Protein AF-K0EHX0-F1 (afdb_monomer)

Structure (mmCIF, N/CA/C/O backbone):
data_AF-K0EHX0-F1
#
_entry.id   AF-K0EHX0-F1
#
loop_
_atom_site.group_PDB
_atom_site.id
_atom_site.type_symbol
_atom_site.label_atom_id
_atom_site.label_alt_id
_atom_site.label_comp_id
_atom_site.label_asym_id
_atom_site.label_entity_id
_atom_site.label_seq_id
_atom_site.pdbx_PDB_ins_code
_atom_site.Cartn_x
_atom_site.Cartn_y
_atom_site.Cartn_z
_atom_site.occupancy
_atom_site.B_iso_or_equiv
_atom_site.auth_seq_id
_atom_site.auth_comp_id
_atom_site.auth_asym_id
_atom_site.auth_atom_id
_atom_site.pdbx_PDB_model_num
ATOM 1 N N . MET A 1 1 ? -14.555 -6.420 41.624 1.00 35.97 1 MET A N 1
ATOM 2 C CA . MET A 1 1 ? -13.982 -6.138 40.296 1.00 35.97 1 MET A CA 1
ATOM 3 C C . MET A 1 1 ? -15.063 -5.411 39.520 1.00 35.97 1 MET A C 1
ATOM 5 O O . MET A 1 1 ? -16.030 -6.052 39.134 1.00 35.97 1 MET A O 1
ATOM 9 N N . ALA A 1 2 ? -15.017 -4.079 39.478 1.00 36.06 2 ALA A N 1
ATOM 10 C CA . ALA A 1 2 ? -15.996 -3.308 38.723 1.00 36.06 2 ALA A CA 1
ATOM 11 C C . ALA A 1 2 ? -15.722 -3.551 37.237 1.00 36.06 2 ALA A C 1
ATOM 13 O O . ALA A 1 2 ? -14.632 -3.258 36.761 1.00 36.06 2 ALA A O 1
ATOM 14 N N . ASP A 1 3 ? -16.694 -4.167 36.577 1.00 46.03 3 ASP A N 1
ATOM 15 C CA . ASP A 1 3 ? -16.816 -4.280 35.131 1.00 46.03 3 ASP A CA 1
ATOM 16 C C . ASP A 1 3 ? -16.729 -2.857 34.561 1.00 46.03 3 ASP A C 1
ATOM 18 O O . ASP A 1 3 ? -17.660 -2.059 34.716 1.00 46.03 3 ASP A O 1
ATOM 22 N N . GLU A 1 4 ? -15.563 -2.476 34.037 1.00 46.50 4 GLU A N 1
ATOM 23 C CA . GLU A 1 4 ? -15.400 -1.213 33.331 1.00 46.50 4 GLU A CA 1
ATOM 24 C C . GLU A 1 4 ? -16.299 -1.327 32.103 1.00 46.50 4 GLU A C 1
ATOM 26 O O . GLU A 1 4 ? -15.962 -2.002 31.132 1.00 46.50 4 GLU A O 1
ATOM 31 N N . LYS A 1 5 ? -17.515 -0.777 32.2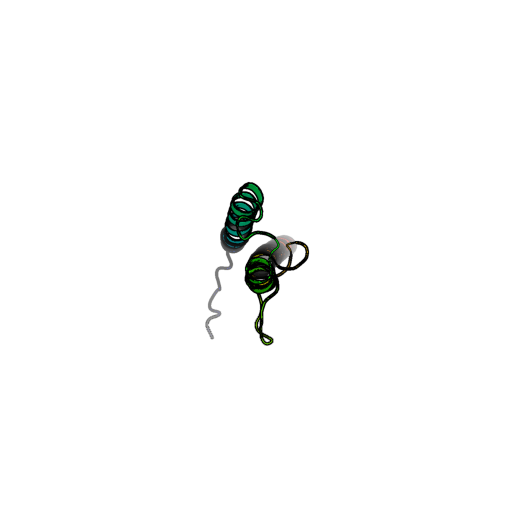07 1.00 48.44 5 LYS A N 1
ATOM 32 C CA . LYS A 1 5 ? -18.496 -0.769 31.127 1.00 48.44 5 LYS A CA 1
ATOM 33 C C . LYS A 1 5 ? -17.853 -0.051 29.955 1.00 48.44 5 LYS A C 1
ATOM 35 O O . LYS A 1 5 ? -17.888 1.174 29.885 1.00 48.44 5 LYS A O 1
ATOM 40 N N . PHE A 1 6 ? -17.260 -0.814 29.048 1.00 56.62 6 PHE A N 1
ATOM 41 C CA . PHE A 1 6 ? -16.892 -0.305 27.748 1.00 56.62 6 PHE A CA 1
ATOM 42 C C . PHE A 1 6 ? -18.209 0.135 27.107 1.00 56.62 6 PHE A C 1
ATOM 44 O O . PHE A 1 6 ? -19.055 -0.695 26.767 1.00 56.62 6 PHE A O 1
ATOM 51 N N . GLU A 1 7 ? -18.442 1.444 27.038 1.00 62.38 7 GLU A N 1
ATOM 52 C CA . GLU A 1 7 ? -19.544 2.000 26.266 1.00 62.38 7 GLU A CA 1
ATOM 53 C C . GLU A 1 7 ? -19.175 1.804 24.801 1.00 62.38 7 GLU A C 1
ATOM 55 O O . GLU A 1 7 ? -18.469 2.601 24.183 1.00 62.38 7 GLU A O 1
ATOM 60 N N . VAL A 1 8 ? -19.556 0.643 24.275 1.00 74.88 8 VAL A N 1
ATOM 61 C CA . VAL A 1 8 ? -19.318 0.325 22.882 1.00 74.88 8 VAL A CA 1
ATOM 62 C C . VAL A 1 8 ? -20.376 1.066 22.064 1.00 74.88 8 VAL A C 1
ATOM 64 O O . VAL A 1 8 ? -21.551 0.720 22.136 1.00 74.88 8 VAL A O 1
ATOM 67 N N . ASP A 1 9 ? -19.971 2.091 21.309 1.00 86.12 9 ASP A N 1
ATOM 68 C CA . ASP A 1 9 ? -20.841 2.823 20.375 1.00 86.12 9 ASP A CA 1
ATOM 69 C C . ASP A 1 9 ? -20.631 2.285 18.943 1.00 86.12 9 ASP A C 1
ATOM 71 O O . ASP A 1 9 ? -19.648 2.668 18.293 1.00 86.12 9 ASP A O 1
ATOM 75 N N . PRO A 1 10 ? -21.534 1.437 18.401 1.00 89.81 10 PRO A N 1
ATOM 76 C CA . PRO A 1 10 ? -21.477 0.999 17.004 1.00 89.81 10 PRO A CA 1
ATOM 77 C C . PRO A 1 10 ? -21.347 2.162 16.016 1.00 89.81 10 PRO A C 1
ATOM 79 O O . PRO A 1 10 ? -20.647 2.062 15.007 1.00 89.81 10 PRO A O 1
ATOM 82 N N . ALA A 1 11 ? -21.980 3.306 16.296 1.00 91.62 11 ALA A N 1
ATOM 83 C CA . ALA A 1 11 ? -21.891 4.469 15.426 1.00 91.62 11 ALA A CA 1
ATOM 84 C C . ALA A 1 11 ? -20.486 5.090 15.446 1.00 91.62 11 ALA A C 1
ATOM 86 O O . ALA A 1 11 ? -20.037 5.601 14.419 1.00 91.62 11 ALA A O 1
ATOM 87 N N . ALA A 1 12 ? -19.756 5.024 16.565 1.00 91.94 12 ALA A N 1
ATOM 88 C CA . ALA A 1 12 ? -18.361 5.454 16.628 1.00 91.94 12 ALA A CA 1
ATOM 89 C C . ALA A 1 12 ? -17.460 4.594 15.740 1.00 91.94 12 ALA A C 1
ATOM 91 O O . ALA A 1 12 ? -16.649 5.153 14.998 1.00 91.94 12 ALA A O 1
ATOM 92 N N . PHE A 1 13 ? -17.647 3.273 15.752 1.00 92.88 13 PHE A N 1
ATOM 93 C CA . PHE A 1 13 ? -16.905 2.357 14.884 1.00 92.88 13 PHE A CA 1
ATOM 94 C C . PHE A 1 13 ? -17.195 2.611 13.404 1.00 92.88 13 PHE A C 1
ATOM 96 O O . PHE A 1 13 ? -16.256 2.766 12.626 1.00 92.88 13 PHE A O 1
ATOM 103 N N . ARG A 1 14 ? -18.465 2.798 13.018 1.00 95.31 14 ARG A N 1
ATOM 104 C CA . ARG A 1 14 ? -18.824 3.157 11.630 1.00 95.31 14 ARG A CA 1
ATOM 105 C C . ARG A 1 14 ? -18.234 4.504 11.200 1.00 95.31 14 ARG A C 1
ATOM 107 O O . ARG A 1 14 ? -17.732 4.644 10.086 1.00 95.31 14 ARG A O 1
ATOM 114 N N . ARG A 1 15 ? -18.228 5.511 12.086 1.00 96.06 15 ARG A N 1
ATOM 115 C CA . ARG A 1 15 ? -17.565 6.803 11.817 1.00 96.06 15 ARG A CA 1
ATOM 116 C C . ARG A 1 15 ? -16.053 6.642 11.645 1.00 96.06 15 ARG A C 1
ATOM 118 O O . ARG A 1 15 ? -15.471 7.314 10.793 1.00 96.06 15 ARG A O 1
ATOM 125 N N . ALA A 1 16 ? -15.417 5.806 12.464 1.00 95.50 16 ALA A N 1
ATOM 126 C CA . ALA A 1 16 ? -13.996 5.504 12.346 1.00 95.50 16 ALA A CA 1
ATOM 127 C C . ALA A 1 16 ? -13.700 4.800 11.015 1.00 95.50 16 ALA A C 1
ATOM 129 O O . ALA A 1 16 ? -12.838 5.283 10.284 1.00 95.50 16 ALA A O 1
ATOM 130 N N . ALA A 1 17 ? -14.489 3.787 10.646 1.00 96.94 17 ALA A N 1
ATOM 131 C CA . ALA A 1 17 ?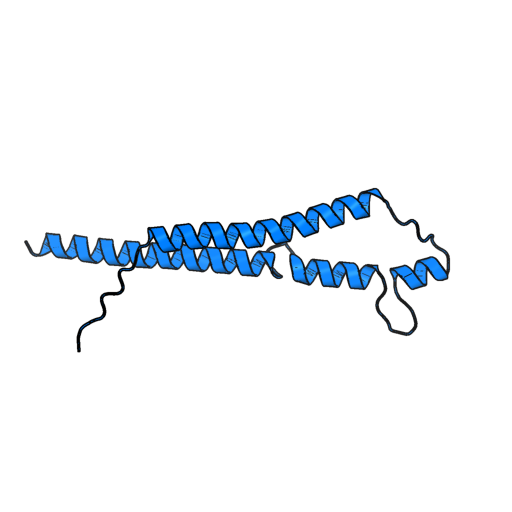 -14.387 3.091 9.366 1.00 96.94 17 ALA A CA 1
ATOM 132 C C . ALA A 1 17 ? -14.428 4.047 8.176 1.00 96.94 17 ALA A C 1
ATOM 134 O O . ALA A 1 17 ? -13.514 4.053 7.354 1.00 96.94 17 ALA A O 1
ATOM 135 N N . GLY A 1 18 ? -15.414 4.949 8.132 1.00 97.69 18 GLY A N 1
ATOM 136 C CA . GLY A 1 18 ? -15.510 5.938 7.057 1.00 97.69 18 GLY A CA 1
ATOM 137 C C . GLY A 1 18 ? -14.272 6.841 6.950 1.00 97.69 18 GLY A C 1
ATOM 138 O O . GLY A 1 18 ? -13.813 7.155 5.847 1.00 97.69 18 GLY A O 1
ATOM 139 N N . LYS A 1 19 ? -13.677 7.236 8.086 1.00 97.69 19 LYS A N 1
ATOM 140 C CA . LYS A 1 19 ? -12.425 8.015 8.102 1.00 97.69 19 LYS A CA 1
ATOM 141 C C . LYS A 1 19 ? -11.237 7.185 7.623 1.00 97.69 19 LYS A C 1
ATOM 143 O O . LYS A 1 19 ? -10.457 7.683 6.816 1.00 97.69 19 LYS A O 1
ATOM 148 N N . THR A 1 20 ? -11.116 5.944 8.084 1.00 97.38 20 THR A N 1
ATOM 149 C CA . THR A 1 20 ? -10.066 5.007 7.673 1.00 97.38 20 THR A CA 1
ATOM 150 C C . THR A 1 20 ? -10.124 4.760 6.165 1.00 97.38 20 THR A C 1
ATOM 152 O O . THR A 1 20 ? -9.129 4.973 5.471 1.00 97.38 20 THR A O 1
ATOM 155 N N . ARG A 1 21 ? -11.314 4.463 5.628 1.00 97.56 21 ARG A N 1
ATOM 156 C CA . ARG A 1 21 ? -11.544 4.280 4.189 1.00 97.56 21 ARG A CA 1
ATOM 157 C C . ARG A 1 21 ? -11.153 5.520 3.393 1.00 97.56 21 ARG A C 1
ATOM 159 O O . ARG A 1 21 ? -10.468 5.432 2.378 1.00 97.56 21 ARG A O 1
ATOM 166 N N . THR A 1 22 ? -11.498 6.704 3.906 1.00 97.56 22 THR A N 1
ATOM 167 C CA . THR A 1 22 ? -11.115 7.984 3.291 1.00 97.56 22 THR A CA 1
ATOM 168 C C . THR A 1 22 ? -9.595 8.137 3.169 1.00 97.56 22 THR A C 1
ATOM 170 O O . THR A 1 22 ? -9.123 8.694 2.177 1.00 97.56 22 THR A O 1
ATOM 173 N N . VAL A 1 23 ? -8.812 7.661 4.144 1.00 97.00 23 VAL A N 1
ATOM 174 C CA . VAL A 1 23 ? -7.342 7.678 4.053 1.00 97.00 23 VAL A CA 1
ATOM 175 C C . VAL A 1 23 ? -6.870 6.781 2.910 1.00 97.00 23 VAL A C 1
ATOM 177 O O . VAL A 1 23 ? -6.134 7.264 2.049 1.00 97.00 23 VAL A O 1
ATOM 180 N N . GLY A 1 24 ? -7.354 5.537 2.837 1.00 95.62 24 GLY A N 1
ATOM 181 C CA . GLY A 1 24 ? -7.025 4.611 1.746 1.00 95.62 24 GLY A CA 1
ATOM 182 C C . GLY A 1 24 ? -7.364 5.182 0.367 1.00 95.62 24 GLY A C 1
ATOM 183 O O . GLY A 1 24 ? -6.509 5.255 -0.517 1.00 95.62 24 GLY A O 1
ATOM 184 N N . THR A 1 25 ? -8.575 5.728 0.215 1.00 96.31 25 THR A N 1
ATOM 185 C CA . THR A 1 25 ? -9.013 6.394 -1.022 1.00 96.31 25 THR A CA 1
ATOM 186 C C . THR A 1 25 ? -8.121 7.582 -1.395 1.00 96.31 25 THR A C 1
ATOM 188 O O . THR A 1 25 ? -7.832 7.800 -2.572 1.00 96.31 25 THR A O 1
ATOM 191 N N . ARG A 1 26 ? -7.659 8.376 -0.419 1.00 97.12 26 ARG A N 1
ATOM 192 C CA . ARG A 1 26 ? -6.753 9.506 -0.686 1.00 97.12 26 ARG A CA 1
ATOM 193 C C . ARG A 1 26 ? -5.388 9.037 -1.174 1.00 97.12 26 ARG A C 1
ATOM 195 O O . ARG A 1 26 ? -4.870 9.648 -2.104 1.00 97.12 26 ARG A O 1
ATOM 202 N N . VAL A 1 27 ? -4.835 7.971 -0.595 1.00 96.12 27 VAL A N 1
ATOM 203 C CA . VAL A 1 27 ? -3.572 7.374 -1.059 1.00 96.12 27 VAL A CA 1
ATOM 204 C C . VAL A 1 27 ? -3.704 6.926 -2.515 1.00 96.12 27 VAL A C 1
ATOM 206 O O . VAL A 1 27 ? -2.923 7.370 -3.360 1.00 96.12 27 VAL A O 1
ATOM 209 N N . ALA A 1 28 ? -4.748 6.156 -2.835 1.00 95.69 28 ALA A N 1
ATOM 210 C CA . ALA A 1 28 ? -5.014 5.712 -4.204 1.00 95.69 28 ALA A CA 1
ATOM 211 C C . ALA A 1 28 ? -5.206 6.887 -5.177 1.00 95.69 28 ALA A C 1
ATOM 213 O O . ALA A 1 28 ? -4.670 6.885 -6.285 1.00 95.69 28 ALA A O 1
ATOM 214 N N . LYS A 1 29 ? -5.910 7.943 -4.751 1.00 96.75 29 LYS A N 1
ATOM 215 C CA . LYS A 1 29 ? -6.130 9.144 -5.567 1.00 96.75 29 LYS A CA 1
ATOM 216 C C . LYS A 1 29 ? -4.840 9.917 -5.843 1.0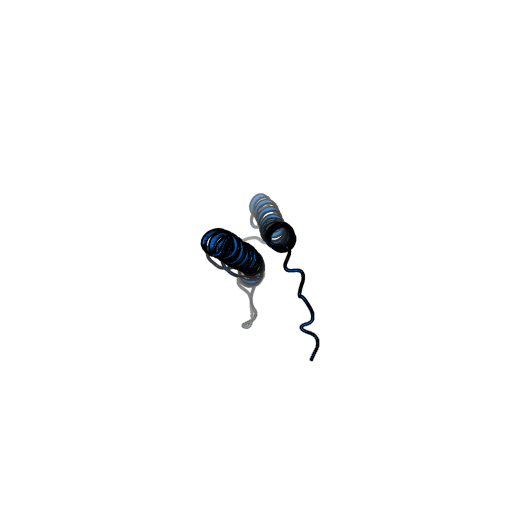0 96.75 29 LYS A C 1
ATOM 218 O O . LYS A 1 29 ? -4.656 10.401 -6.956 1.00 96.75 29 LYS A O 1
ATOM 223 N N . VAL A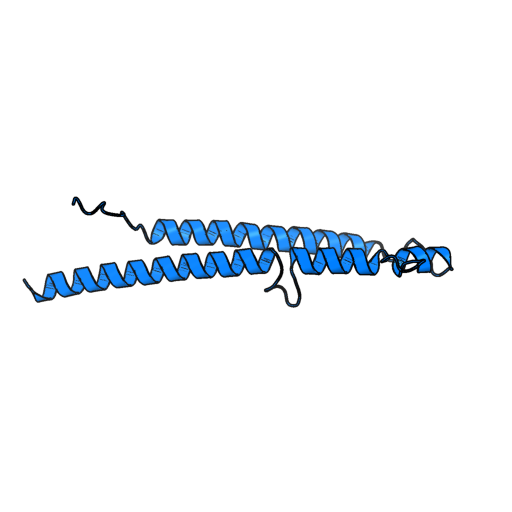 1 30 ? -3.952 10.053 -4.856 1.00 96.75 30 VAL A N 1
ATOM 224 C CA . VAL A 1 30 ? -2.647 10.708 -5.054 1.00 96.75 30 VAL A CA 1
ATOM 225 C C . VAL A 1 30 ? -1.823 9.933 -6.076 1.00 96.75 30 VAL A C 1
ATOM 227 O O . VAL A 1 30 ? -1.290 10.545 -7.003 1.00 96.75 30 VAL A O 1
ATOM 230 N N . TRP A 1 31 ? -1.775 8.604 -5.951 1.00 95.75 31 TRP A N 1
ATOM 231 C CA . TRP A 1 31 ? -1.090 7.754 -6.919 1.00 95.75 31 TRP A CA 1
ATOM 232 C C . TRP A 1 31 ? -1.688 7.883 -8.330 1.00 95.75 31 TRP A C 1
ATOM 234 O O . TRP A 1 31 ? -0.966 8.169 -9.282 1.00 95.75 31 TRP A O 1
ATOM 244 N N . SER A 1 32 ? -3.013 7.777 -8.460 1.00 95.00 32 SER A N 1
ATOM 245 C CA . SER A 1 32 ? -3.719 7.909 -9.743 1.00 95.00 32 SER A CA 1
ATOM 246 C C . SER A 1 32 ? -3.471 9.266 -10.421 1.00 95.00 32 SER A C 1
ATOM 248 O O . SER A 1 32 ? -3.217 9.332 -11.628 1.00 95.00 32 SER A O 1
ATOM 250 N N . ASN A 1 33 ? -3.469 10.358 -9.649 1.00 96.44 33 ASN A N 1
ATOM 251 C CA . ASN A 1 33 ? -3.153 11.694 -10.156 1.00 96.44 33 ASN A CA 1
ATOM 252 C C . ASN A 1 33 ? -1.706 11.786 -10.658 1.00 96.44 33 ASN A C 1
ATOM 254 O O . ASN A 1 33 ? -1.456 12.357 -11.722 1.00 96.44 33 ASN A O 1
ATOM 258 N N . LEU A 1 34 ? -0.755 11.234 -9.895 1.00 95.06 34 LEU A N 1
ATOM 259 C CA . LEU A 1 34 ? 0.656 11.192 -10.270 1.00 95.06 34 LEU A CA 1
ATOM 260 C C . LEU A 1 34 ? 0.850 10.403 -11.568 1.00 95.06 34 LEU A C 1
ATOM 262 O O . LEU A 1 34 ? 1.500 10.891 -12.492 1.00 95.06 34 LEU A O 1
ATOM 266 N N . GLU A 1 35 ? 0.250 9.220 -11.662 1.00 93.44 35 GLU A N 1
ATOM 267 C CA . GLU A 1 35 ? 0.322 8.375 -12.848 1.00 93.44 35 GLU A CA 1
ATOM 268 C C . GLU A 1 35 ? -0.276 9.059 -14.078 1.00 93.44 35 GLU A C 1
ATOM 270 O O . GLU A 1 35 ? 0.364 9.095 -15.128 1.00 93.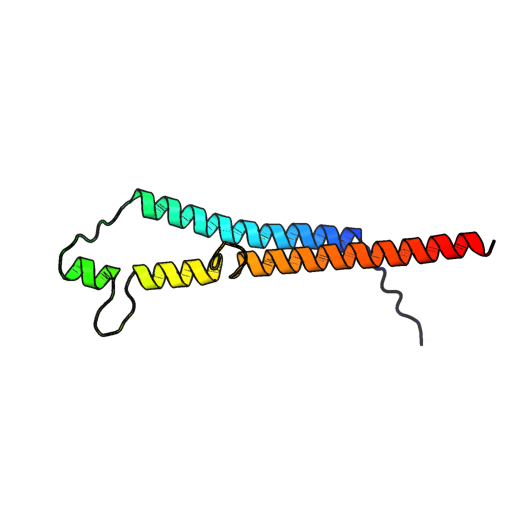44 35 GLU A O 1
ATOM 275 N N . THR A 1 36 ? -1.447 9.679 -13.940 1.00 94.69 36 THR A N 1
ATOM 276 C CA . THR A 1 36 ? -2.081 10.447 -15.021 1.00 94.69 36 THR A CA 1
ATOM 277 C C . THR A 1 36 ? -1.170 11.581 -15.499 1.00 94.69 36 THR A C 1
ATOM 279 O O . THR A 1 36 ? -0.953 11.755 -16.700 1.00 94.69 36 THR A O 1
ATOM 282 N N . ALA A 1 37 ? -0.581 12.331 -14.563 1.00 94.19 37 ALA A N 1
ATOM 283 C CA . ALA A 1 37 ? 0.302 13.451 -14.874 1.00 94.19 37 ALA A CA 1
ATOM 284 C C . ALA A 1 37 ? 1.634 13.020 -15.510 1.00 94.19 37 ALA A C 1
ATOM 286 O O . ALA A 1 37 ? 2.227 13.787 -16.270 1.00 94.19 37 ALA A O 1
ATOM 287 N N . ILE A 1 38 ? 2.142 11.833 -15.181 1.00 91.31 38 ILE A N 1
ATOM 288 C CA . ILE A 1 38 ? 3.353 11.269 -15.791 1.00 91.31 38 ILE A CA 1
ATOM 289 C C . ILE A 1 38 ? 3.039 10.750 -17.191 1.00 91.31 38 ILE A C 1
ATOM 291 O O . ILE A 1 38 ? 3.726 11.118 -18.139 1.00 91.31 38 ILE A O 1
ATOM 295 N N . THR A 1 39 ? 1.987 9.946 -17.339 1.00 89.62 39 THR A N 1
ATOM 296 C CA . THR A 1 39 ? 1.589 9.364 -18.628 1.00 89.62 39 THR A CA 1
ATOM 297 C C . THR A 1 39 ? 1.317 10.452 -19.666 1.00 89.62 39 THR A C 1
ATOM 299 O O . THR A 1 39 ? 1.757 10.332 -20.806 1.00 89.62 39 THR A O 1
ATOM 302 N N . GLY A 1 40 ? 0.699 11.569 -19.262 1.00 88.44 40 GLY A N 1
ATOM 303 C CA . GLY A 1 40 ? 0.479 12.724 -20.140 1.00 88.44 40 GLY A CA 1
ATOM 304 C C . GLY A 1 40 ? 1.754 13.420 -20.642 1.00 88.44 40 GLY A C 1
ATOM 305 O O . GLY A 1 40 ? 1.678 14.195 -21.591 1.00 88.44 40 GLY A O 1
ATOM 306 N N . ARG A 1 41 ? 2.923 13.160 -20.039 1.00 88.69 41 ARG A N 1
ATOM 307 C CA . ARG A 1 41 ? 4.222 13.708 -20.471 1.00 88.69 41 ARG A CA 1
ATOM 308 C C . ARG A 1 41 ? 5.009 12.770 -21.392 1.00 88.69 41 ARG A C 1
ATOM 310 O O . ARG A 1 41 ? 5.980 13.217 -21.997 1.00 88.69 41 ARG A O 1
ATOM 317 N N . GLY A 1 42 ? 4.613 11.503 -21.508 1.00 86.81 42 GLY A N 1
ATOM 318 C CA . GLY A 1 42 ? 5.335 10.504 -22.298 1.00 86.81 42 GLY A CA 1
ATOM 319 C C . GLY A 1 42 ? 6.729 10.176 -21.746 1.00 86.81 42 GLY A C 1
ATOM 320 O O . GLY A 1 42 ? 6.950 10.195 -20.536 1.00 86.81 42 GLY A O 1
ATOM 321 N N . ALA A 1 43 ? 7.660 9.859 -22.650 1.00 87.75 43 ALA A N 1
ATOM 322 C CA . ALA A 1 43 ? 9.022 9.412 -22.349 1.00 87.75 43 ALA A CA 1
ATOM 323 C C . ALA A 1 43 ? 10.075 10.435 -22.837 1.00 87.75 43 ALA A C 1
ATOM 325 O O . ALA A 1 43 ? 10.693 10.238 -23.883 1.00 87.75 43 ALA A O 1
ATOM 326 N N . PRO A 1 44 ? 10.288 11.558 -22.121 1.00 88.25 44 PRO A N 1
ATOM 327 C CA . PRO A 1 44 ? 11.159 12.647 -22.582 1.00 88.25 44 PRO A CA 1
ATOM 328 C C . PRO A 1 44 ? 12.662 12.318 -22.586 1.00 88.25 44 PRO A C 1
ATOM 330 O O . PRO A 1 44 ? 13.455 13.113 -23.078 1.00 88.25 44 PRO A O 1
ATOM 333 N N . TRP A 1 45 ? 13.069 11.182 -22.018 1.00 89.00 45 TRP A N 1
ATOM 334 C CA . TRP A 1 45 ? 14.469 10.753 -21.886 1.00 89.00 45 TRP A CA 1
ATOM 335 C C . 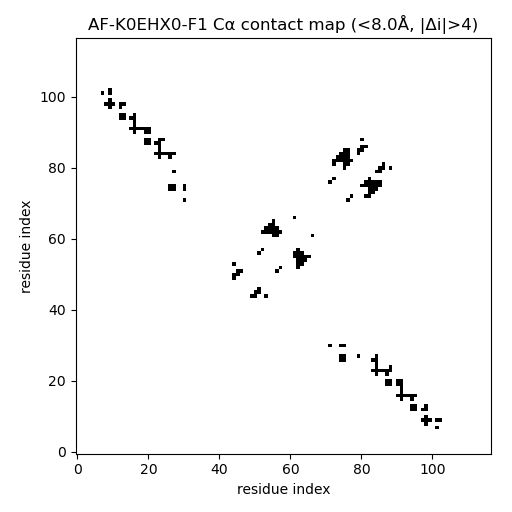TRP A 1 45 ? 15.038 10.081 -23.151 1.00 89.00 45 TRP A C 1
ATOM 337 O O . TRP A 1 45 ? 16.237 9.830 -23.204 1.00 89.00 45 TRP A O 1
ATOM 347 N N . GLY A 1 46 ? 14.208 9.817 -24.168 1.00 87.62 46 GLY A N 1
ATOM 348 C CA . GLY A 1 46 ? 14.628 9.234 -25.448 1.00 87.62 46 GLY A CA 1
ATOM 349 C C . GLY A 1 46 ? 14.949 7.733 -25.403 1.00 87.62 46 GLY A C 1
ATOM 350 O O . GLY A 1 46 ? 14.922 7.099 -24.353 1.00 87.62 4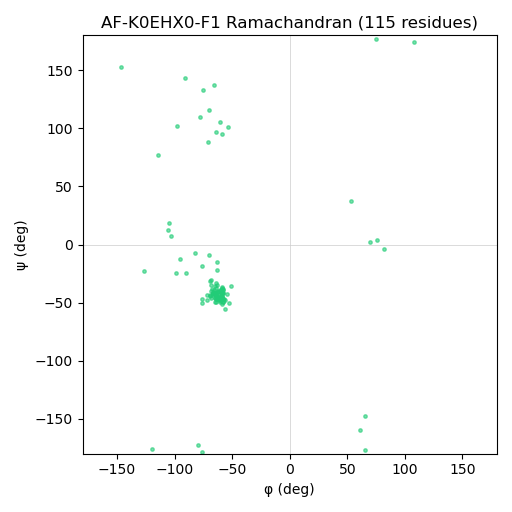6 GLY A O 1
ATOM 351 N N . ASP A 1 47 ? 15.271 7.166 -26.569 1.00 91.12 47 ASP A N 1
ATOM 352 C CA . ASP A 1 47 ? 15.500 5.719 -26.753 1.00 91.12 47 ASP A CA 1
ATOM 353 C C . ASP A 1 47 ? 16.985 5.346 -26.922 1.00 91.12 47 ASP A C 1
ATOM 355 O O . ASP A 1 47 ? 17.326 4.229 -27.335 1.00 91.12 47 ASP A O 1
ATOM 359 N N . ASP A 1 48 ? 17.891 6.285 -26.639 1.00 94.56 48 ASP A N 1
ATOM 360 C CA . ASP A 1 48 ? 19.329 6.045 -26.699 1.00 94.56 48 ASP A CA 1
ATOM 361 C C . ASP A 1 48 ? 19.829 5.240 -25.483 1.00 94.56 48 ASP A C 1
ATOM 363 O O . ASP A 1 48 ? 19.066 4.805 -24.616 1.00 94.56 48 ASP A O 1
ATOM 367 N N . LYS A 1 49 ? 21.143 4.993 -25.422 1.00 94.00 49 LYS A N 1
ATOM 368 C CA . LYS A 1 49 ? 21.741 4.241 -24.312 1.00 94.00 49 LYS A CA 1
ATOM 369 C C . LYS A 1 49 ? 21.466 4.901 -22.954 1.00 94.00 49 LYS A C 1
ATOM 371 O O . LYS A 1 49 ? 21.231 4.177 -21.992 1.00 94.00 49 LYS A O 1
ATOM 376 N N . LEU A 1 50 ? 21.498 6.232 -22.872 1.00 93.81 50 LEU A N 1
ATOM 377 C CA . LEU A 1 50 ? 21.271 6.964 -21.625 1.00 93.81 50 LEU A CA 1
ATOM 378 C C . LEU A 1 50 ? 19.798 6.904 -21.221 1.00 93.81 50 LEU A C 1
ATOM 380 O O . LEU A 1 50 ? 19.502 6.620 -20.062 1.00 93.81 50 LEU A O 1
ATOM 384 N N . GLY A 1 51 ? 18.886 7.091 -22.177 1.00 94.88 51 GLY A N 1
ATOM 385 C CA . GLY A 1 51 ? 17.449 6.949 -21.971 1.00 94.88 51 GLY A CA 1
ATOM 386 C C . GLY A 1 51 ? 17.083 5.564 -21.445 1.00 94.88 51 GLY A C 1
ATOM 387 O O . GLY A 1 51 ? 16.409 5.454 -20.423 1.00 94.88 51 GLY A O 1
ATOM 388 N N . LYS A 1 52 ? 17.630 4.504 -22.054 1.00 93.94 52 LYS A N 1
ATOM 389 C CA . LYS A 1 52 ? 17.430 3.117 -21.597 1.00 93.94 52 LYS A CA 1
ATOM 390 C C . LYS A 1 52 ? 18.021 2.848 -20.216 1.00 93.94 52 LYS A C 1
ATOM 392 O O . LYS A 1 52 ? 17.383 2.211 -19.386 1.00 93.94 52 LYS A O 1
ATOM 397 N N . GLN A 1 53 ? 19.225 3.350 -19.938 1.00 95.38 53 GLN A N 1
ATOM 398 C CA . GLN A 1 53 ? 19.829 3.223 -18.607 1.00 95.38 53 GLN A CA 1
ATOM 399 C C . GLN A 1 53 ? 19.012 3.948 -17.532 1.00 95.38 53 GLN A C 1
ATOM 401 O O . GLN A 1 53 ? 18.911 3.466 -16.407 1.00 95.38 53 GLN A O 1
ATOM 406 N N . PHE A 1 54 ? 18.398 5.082 -17.872 1.00 94.56 54 PHE A N 1
ATOM 407 C CA . PHE A 1 54 ? 17.497 5.790 -16.972 1.00 94.56 54 PHE A CA 1
ATOM 408 C C . PHE A 1 54 ? 16.196 5.010 -16.732 1.00 94.56 54 PHE A C 1
ATOM 410 O O . PHE A 1 54 ? 15.766 4.878 -15.585 1.00 94.56 54 PHE A O 1
ATOM 417 N N . THR A 1 55 ? 15.561 4.479 -17.782 1.00 94.69 55 THR A N 1
ATOM 418 C CA . THR A 1 55 ? 14.278 3.771 -17.645 1.00 94.69 55 THR A CA 1
ATOM 419 C C . THR A 1 55 ? 14.400 2.416 -16.990 1.00 94.69 55 THR A C 1
ATOM 421 O O . THR A 1 55 ? 13.629 2.104 -16.079 1.00 94.69 55 THR A O 1
ATOM 424 N N . ASP A 1 56 ? 15.355 1.623 -17.459 1.00 94.69 56 ASP A N 1
ATOM 425 C CA . ASP A 1 56 ? 15.452 0.197 -17.160 1.00 94.69 56 ASP A CA 1
ATOM 426 C C . ASP A 1 56 ? 16.471 -0.055 -16.048 1.00 94.69 56 ASP A C 1
ATOM 428 O O . ASP A 1 56 ? 16.342 -1.015 -15.288 1.00 94.69 56 ASP A O 1
ATOM 432 N N . GLY A 1 57 ? 17.425 0.865 -15.889 1.00 94.69 57 GLY A N 1
ATOM 433 C CA . GLY A 1 57 ? 18.505 0.788 -14.918 1.00 94.69 57 GLY A CA 1
ATOM 434 C C . GLY A 1 57 ? 19.859 0.500 -15.563 1.00 94.69 57 GLY A C 1
ATOM 435 O O . GLY A 1 57 ? 19.982 0.254 -16.765 1.00 94.69 57 GLY A O 1
ATOM 436 N N . ALA A 1 58 ? 20.903 0.530 -14.741 1.00 93.94 58 ALA A N 1
ATOM 437 C CA . ALA A 1 58 ? 22.275 0.225 -15.133 1.00 93.94 58 ALA A CA 1
ATOM 438 C C . ALA A 1 58 ? 23.013 -0.434 -13.964 1.00 93.94 58 ALA A C 1
ATOM 440 O O . ALA A 1 58 ? 22.670 -0.202 -12.806 1.00 93.94 58 ALA A O 1
ATOM 441 N N . ASP A 1 59 ? 24.017 -1.262 -14.263 1.00 92.38 59 ASP A N 1
ATOM 442 C CA . ASP A 1 59 ? 24.924 -1.844 -13.261 1.00 92.38 59 ASP A CA 1
ATOM 443 C C . ASP A 1 59 ? 24.202 -2.576 -12.109 1.00 92.38 59 ASP A C 1
ATOM 445 O O . ASP A 1 59 ? 24.595 -2.516 -10.944 1.00 92.38 59 ASP A O 1
ATOM 449 N N . GLY A 1 60 ? 23.102 -3.263 -12.443 1.00 89.00 60 GLY A N 1
ATOM 450 C CA . GLY A 1 60 ? 22.270 -4.006 -11.489 1.00 89.00 60 GLY A CA 1
ATOM 451 C C . GLY A 1 60 ? 21.363 -3.138 -10.609 1.00 89.00 60 GLY A C 1
ATOM 452 O O . GLY A 1 60 ? 20.684 -3.677 -9.738 1.00 89.00 60 GLY A O 1
ATOM 453 N N . GLN A 1 61 ? 21.331 -1.821 -10.822 1.00 93.00 61 GLN A N 1
ATOM 454 C CA . GLN A 1 61 ? 20.446 -0.903 -10.108 1.00 93.00 61 GLN A CA 1
ATOM 455 C C . GLN A 1 61 ? 19.116 -0.722 -10.850 1.00 93.00 61 GLN A C 1
ATOM 457 O O . GLN A 1 61 ? 19.112 -0.676 -12.082 1.00 93.00 61 GLN A O 1
ATOM 462 N N . PRO A 1 62 ? 17.988 -0.596 -10.129 1.00 93.62 62 PRO A N 1
ATOM 463 C CA . PRO A 1 62 ? 16.680 -0.389 -10.739 1.00 93.62 62 PRO A CA 1
ATOM 464 C C . PRO A 1 62 ? 16.593 0.970 -11.444 1.00 93.62 62 PRO A C 1
ATOM 466 O O . PRO A 1 62 ? 17.005 1.992 -10.897 1.00 93.62 62 PRO A O 1
ATOM 469 N N . GLY A 1 63 ? 15.997 0.989 -12.636 1.00 95.25 63 GLY A N 1
ATOM 470 C CA . GLY A 1 63 ? 15.669 2.229 -13.337 1.00 95.25 63 GLY A CA 1
ATOM 471 C C . GLY A 1 63 ? 14.392 2.908 -12.835 1.00 95.25 63 GLY A C 1
ATOM 472 O O . GLY A 1 63 ? 13.745 2.494 -11.861 1.00 95.25 63 GLY A O 1
ATOM 473 N N . TYR A 1 64 ? 13.991 3.953 -13.554 1.00 94.50 64 TYR A N 1
ATOM 474 C CA . TYR A 1 64 ? 12.748 4.681 -13.326 1.00 94.50 64 TYR A CA 1
ATOM 475 C C . TYR A 1 64 ? 11.517 3.764 -13.325 1.00 94.50 64 TYR A C 1
ATOM 477 O O . TYR A 1 64 ? 10.669 3.896 -12.444 1.00 94.50 64 TYR A O 1
ATOM 485 N N . ASN A 1 65 ? 11.428 2.804 -14.252 1.00 93.81 65 ASN A N 1
ATOM 486 C CA . ASN A 1 65 ? 10.273 1.906 -14.361 1.00 93.81 65 ASN A CA 1
ATOM 487 C C . ASN A 1 65 ? 10.117 1.019 -13.121 1.00 93.81 65 ASN A C 1
ATOM 489 O O . ASN A 1 65 ? 9.017 0.889 -12.583 1.00 93.81 65 ASN A O 1
ATOM 493 N N . ALA A 1 66 ? 11.222 0.459 -12.627 1.00 95.88 66 ALA A N 1
ATOM 494 C CA . ALA A 1 66 ? 11.230 -0.332 -11.401 1.00 95.88 66 ALA A CA 1
ATOM 495 C C . ALA A 1 66 ? 10.880 0.528 -10.176 1.00 95.88 66 ALA A C 1
ATOM 497 O O . ALA A 1 66 ? 10.065 0.123 -9.351 1.00 95.88 66 ALA A O 1
ATOM 498 N N . SER A 1 67 ? 11.417 1.748 -10.088 1.00 94.56 67 SER A N 1
ATOM 499 C CA . SER A 1 67 ? 11.081 2.687 -9.008 1.00 94.56 67 SER A CA 1
ATOM 500 C C . SER A 1 67 ? 9.599 3.077 -9.029 1.00 94.56 67 SER A C 1
ATOM 502 O O . SER A 1 67 ? 8.935 3.035 -7.993 1.00 94.56 67 SER A O 1
ATOM 504 N N . LYS A 1 68 ? 9.052 3.386 -10.215 1.00 93.94 68 LYS A N 1
ATOM 505 C CA . LYS A 1 68 ? 7.624 3.664 -10.418 1.00 93.94 68 LYS A CA 1
ATOM 506 C C . LYS A 1 68 ? 6.778 2.470 -9.974 1.00 93.94 68 LYS A C 1
ATOM 508 O O . LYS A 1 68 ? 5.819 2.668 -9.236 1.00 93.94 68 LYS A O 1
ATOM 513 N N . LYS A 1 69 ? 7.142 1.246 -10.373 1.00 94.31 69 LYS A N 1
ATOM 514 C CA . LYS A 1 69 ? 6.440 0.027 -9.949 1.00 94.31 69 LYS A CA 1
ATOM 515 C C . LYS A 1 69 ? 6.489 -0.168 -8.431 1.00 94.31 69 LYS A C 1
ATOM 517 O O . LYS A 1 69 ? 5.451 -0.378 -7.825 1.00 94.31 69 LYS A O 1
ATOM 522 N N . ASN A 1 70 ? 7.648 -0.019 -7.797 1.00 94.19 70 ASN A N 1
ATOM 523 C CA . ASN A 1 70 ? 7.756 -0.166 -6.343 1.00 94.19 70 ASN A CA 1
ATOM 524 C C . ASN A 1 70 ? 6.878 0.852 -5.596 1.00 94.19 70 ASN A C 1
ATOM 526 O O . ASN A 1 70 ? 6.249 0.517 -4.595 1.00 94.19 70 ASN A O 1
ATOM 530 N N . MET A 1 71 ? 6.802 2.093 -6.091 1.00 94.38 71 MET A N 1
ATOM 531 C CA . MET A 1 71 ? 5.913 3.107 -5.520 1.00 94.38 71 MET A CA 1
ATOM 532 C C . MET A 1 71 ? 4.430 2.789 -5.758 1.00 94.38 71 MET A C 1
ATOM 534 O O . MET A 1 71 ? 3.629 2.989 -4.845 1.00 94.38 71 MET A O 1
ATOM 538 N N . HIS A 1 72 ? 4.076 2.282 -6.945 1.00 95.94 72 HIS A N 1
ATOM 539 C CA . HIS A 1 72 ? 2.729 1.794 -7.257 1.00 95.94 72 HIS A CA 1
ATOM 540 C C . HIS A 1 72 ? 2.312 0.709 -6.264 1.00 95.94 72 HIS A C 1
ATOM 542 O O . HIS A 1 72 ? 1.293 0.831 -5.585 1.00 95.94 72 HIS A O 1
ATOM 548 N N . ASP A 1 73 ? 3.137 -0.329 -6.150 1.00 95.94 73 ASP A N 1
ATOM 549 C CA . ASP A 1 73 ? 2.842 -1.514 -5.354 1.00 95.94 73 ASP A CA 1
ATOM 550 C C . ASP A 1 73 ? 2.742 -1.166 -3.861 1.00 95.94 73 ASP A C 1
ATOM 552 O O . ASP A 1 73 ? 1.881 -1.674 -3.148 1.00 95.94 73 ASP A O 1
ATOM 556 N N . PHE A 1 74 ? 3.557 -0.222 -3.387 1.00 95.19 74 PHE A N 1
ATOM 557 C CA . PHE A 1 74 ? 3.456 0.291 -2.022 1.00 95.19 74 PHE A CA 1
ATOM 558 C C . PHE A 1 74 ? 2.168 1.094 -1.778 1.00 95.19 7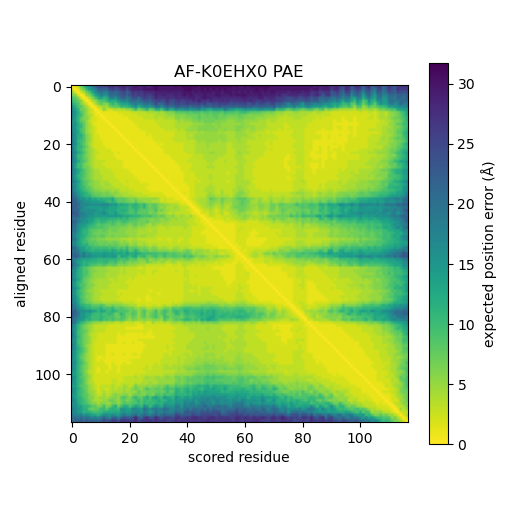4 PHE A C 1
ATOM 560 O O . PHE A 1 74 ? 1.527 0.947 -0.735 1.00 95.19 74 PHE A O 1
ATOM 567 N N . ALA A 1 75 ? 1.781 1.967 -2.712 1.00 96.25 75 ALA A N 1
ATOM 568 C CA . ALA A 1 75 ? 0.633 2.852 -2.535 1.00 96.25 75 ALA A CA 1
ATOM 569 C C . ALA A 1 75 ? -0.711 2.128 -2.715 1.00 96.25 75 ALA A C 1
ATOM 571 O O . ALA A 1 75 ? -1.618 2.317 -1.904 1.00 96.25 75 ALA A O 1
ATOM 572 N N . VAL A 1 76 ? -0.833 1.335 -3.778 1.00 96.00 76 VAL A N 1
ATOM 573 C CA . VAL A 1 76 ? -2.094 0.760 -4.281 1.00 96.00 76 VAL A CA 1
ATOM 574 C C . VAL A 1 76 ? -2.021 -0.762 -4.430 1.00 96.00 76 VAL A C 1
ATOM 576 O O . VAL A 1 76 ? -3.055 -1.426 -4.397 1.00 96.00 76 VAL A O 1
ATOM 579 N N . GLY A 1 77 ? -0.813 -1.317 -4.564 1.00 93.62 77 GLY A N 1
ATOM 580 C CA . GLY A 1 77 ? -0.615 -2.753 -4.746 1.00 93.62 77 GLY A CA 1
ATOM 581 C C . GLY A 1 77 ? -1.185 -3.286 -6.061 1.00 93.62 77 GLY A C 1
ATOM 582 O O . GLY A 1 77 ? -1.675 -2.525 -6.901 1.00 93.62 77 GLY A O 1
ATOM 583 N N . GLU A 1 78 ? -1.098 -4.595 -6.277 1.00 88.50 78 GLU A N 1
ATOM 584 C CA . GLU A 1 78 ? -1.671 -5.215 -7.464 1.00 88.50 78 GLU A CA 1
ATOM 585 C C . GLU A 1 78 ? -3.202 -5.288 -7.312 1.00 88.50 78 GLU A C 1
ATOM 587 O O . GLU A 1 78 ? -3.746 -5.598 -6.254 1.00 88.50 78 GLU A O 1
ATOM 592 N N . GLY A 1 79 ? -3.942 -4.895 -8.351 1.00 83.56 79 GLY A N 1
ATOM 593 C CA . GLY A 1 79 ? -5.412 -4.930 -8.333 1.00 83.56 79 GLY A CA 1
ATOM 594 C C . GLY A 1 79 ? -6.115 -3.921 -7.408 1.00 83.56 79 GLY A C 1
ATOM 595 O O . GLY A 1 79 ? -7.342 -3.928 -7.355 1.00 83.56 79 GLY A O 1
ATOM 596 N N . GLY A 1 80 ? -5.392 -3.038 -6.710 1.00 80.75 80 GLY A N 1
ATOM 597 C CA . GLY A 1 80 ? -5.976 -1.949 -5.911 1.00 80.75 80 GLY A CA 1
ATOM 598 C C . GLY A 1 80 ? -6.473 -2.320 -4.513 1.00 80.75 80 GLY A C 1
ATOM 599 O O . GLY A 1 80 ? -6.873 -1.432 -3.763 1.00 80.75 80 GLY A O 1
ATOM 600 N N . ASN A 1 81 ? -6.410 -3.602 -4.151 1.00 81.25 81 ASN A N 1
ATOM 601 C CA . ASN A 1 81 ? -6.797 -4.116 -2.830 1.00 81.25 81 ASN A CA 1
ATOM 602 C C . ASN A 1 81 ? -5.580 -4.429 -1.952 1.00 81.25 81 ASN A C 1
ATOM 604 O O . ASN A 1 81 ? -5.694 -4.999 -0.868 1.00 81.25 81 ASN A O 1
ATOM 608 N N . GLU A 1 82 ? -4.405 -4.052 -2.432 1.00 87.69 82 GLU A N 1
ATOM 609 C CA . GLU A 1 82 ? -3.119 -4.311 -1.818 1.00 87.69 82 GLU A CA 1
ATOM 610 C C . GLU A 1 82 ? -2.434 -2.968 -1.495 1.00 87.69 82 GLU A C 1
ATOM 612 O O . GLU A 1 82 ? -3.020 -1.886 -1.609 1.00 87.69 82 GLU A O 1
ATOM 617 N N . GLY A 1 83 ? -1.199 -3.016 -0.996 1.00 94.06 83 GLY A N 1
ATOM 618 C CA . GLY A 1 83 ? -0.484 -1.816 -0.564 1.00 94.06 83 GLY A CA 1
ATOM 619 C C . GLY A 1 83 ? -1.195 -1.063 0.571 1.00 94.06 83 GLY A C 1
ATOM 620 O O . GLY A 1 83 ? -2.011 -1.608 1.324 1.00 94.06 83 GLY A O 1
ATOM 621 N N . MET A 1 84 ? -0.867 0.219 0.729 1.00 95.94 84 MET A N 1
ATOM 622 C CA . MET A 1 84 ? -1.453 1.053 1.780 1.00 95.94 84 MET A CA 1
ATOM 623 C C . MET A 1 84 ? -2.945 1.305 1.567 1.00 95.94 84 MET A C 1
ATOM 625 O O . MET A 1 84 ? -3.701 1.242 2.534 1.00 95.94 84 MET A O 1
ATOM 629 N N . ALA A 1 85 ? -3.378 1.587 0.333 1.00 96.19 85 ALA A N 1
ATOM 630 C CA . ALA A 1 85 ? -4.785 1.844 0.037 1.00 96.19 85 ALA A CA 1
ATOM 631 C C . ALA A 1 85 ? -5.670 0.657 0.447 1.00 96.19 85 ALA A C 1
ATOM 633 O O . ALA A 1 85 ? -6.615 0.857 1.211 1.00 96.19 85 ALA A O 1
ATOM 634 N N . GLY A 1 86 ? -5.299 -0.561 0.038 1.00 95.81 86 GLY A N 1
ATOM 635 C CA . GLY A 1 86 ? -5.996 -1.787 0.426 1.00 95.81 86 GLY A CA 1
ATOM 636 C C . GLY A 1 86 ? -5.925 -2.083 1.924 1.00 95.81 86 GLY A C 1
ATOM 637 O O . GLY A 1 86 ? -6.920 -2.477 2.522 1.00 95.81 86 GLY A O 1
ATOM 638 N N . THR A 1 87 ? -4.788 -1.810 2.576 1.00 96.25 87 THR A N 1
ATOM 639 C CA . THR A 1 87 ? -4.656 -1.968 4.039 1.00 96.25 87 THR A CA 1
ATOM 640 C C . THR A 1 87 ? -5.651 -1.086 4.799 1.00 96.25 87 THR A C 1
ATOM 642 O O . THR A 1 87 ? -6.281 -1.535 5.757 1.00 96.25 87 THR A O 1
ATOM 645 N N . PHE A 1 88 ? -5.812 0.173 4.381 1.00 97.12 88 PHE A N 1
ATOM 646 C CA . PHE A 1 88 ? -6.797 1.075 4.981 1.00 97.12 88 PHE A CA 1
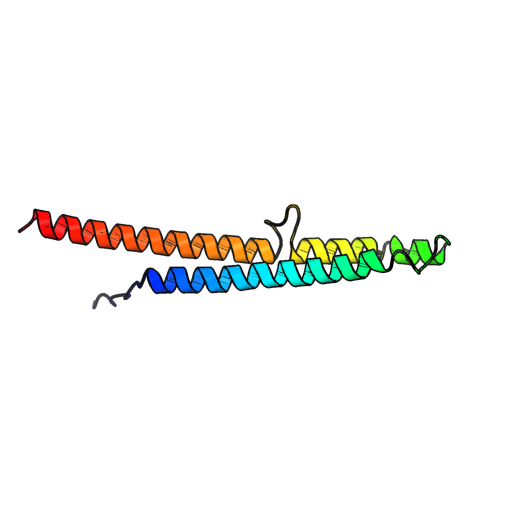ATOM 647 C C . PHE A 1 88 ? -8.235 0.655 4.669 1.00 97.12 88 PHE A C 1
ATOM 649 O O . PHE A 1 88 ? -9.102 0.810 5.527 1.00 97.12 88 PHE A O 1
ATOM 656 N N . ASP A 1 89 ? -8.487 0.114 3.480 1.00 96.25 89 ASP A N 1
ATOM 657 C CA . ASP A 1 89 ? -9.803 -0.401 3.108 1.00 96.25 89 ASP A CA 1
ATOM 658 C C . ASP A 1 89 ? -10.191 -1.613 3.971 1.00 96.25 89 ASP A C 1
ATOM 660 O O . ASP A 1 89 ? -11.213 -1.585 4.652 1.00 96.25 89 ASP A O 1
ATOM 664 N N . GLY A 1 90 ? -9.302 -2.602 4.098 1.00 95.88 90 GLY A N 1
ATOM 665 C CA . GLY A 1 90 ? -9.524 -3.770 4.954 1.00 95.88 90 GLY A CA 1
ATOM 666 C C . GLY A 1 90 ? -9.636 -3.428 6.446 1.00 95.88 90 GLY A C 1
ATOM 667 O O . GLY A 1 90 ? -10.404 -4.055 7.180 1.00 95.88 90 GLY A O 1
ATOM 668 N N . LEU A 1 91 ? -8.917 -2.404 6.924 1.00 96.75 91 LEU A N 1
ATOM 669 C CA . LEU A 1 91 ? -9.098 -1.903 8.289 1.00 96.75 91 LEU A CA 1
ATOM 670 C C . LEU A 1 91 ? -10.468 -1.234 8.472 1.00 96.75 91 LEU A C 1
ATOM 672 O O . LEU A 1 91 ? -11.081 -1.400 9.528 1.00 96.75 91 LEU A O 1
ATOM 676 N N . ALA A 1 92 ? -10.954 -0.495 7.472 1.00 97.38 92 ALA A N 1
ATOM 677 C CA . ALA A 1 92 ? -12.293 0.081 7.504 1.00 97.38 92 ALA A CA 1
ATOM 678 C C . ALA A 1 92 ? -13.373 -1.011 7.525 1.00 97.38 92 ALA A C 1
ATOM 680 O O . ALA A 1 92 ? -14.270 -0.945 8.362 1.00 97.38 92 ALA A O 1
ATOM 681 N N . ASP A 1 93 ? -13.236 -2.051 6.699 1.00 97.06 93 ASP A N 1
ATOM 682 C CA . ASP A 1 93 ? -14.144 -3.207 6.689 1.00 97.06 93 ASP A CA 1
ATOM 683 C C . ASP A 1 93 ? -14.171 -3.914 8.050 1.00 97.06 93 ASP A C 1
ATOM 685 O O . ASP A 1 93 ? -15.230 -4.259 8.569 1.00 97.06 93 ASP A O 1
ATOM 689 N N . SER A 1 94 ? -13.004 -4.088 8.677 1.00 96.56 94 SER A N 1
ATOM 690 C CA . SER A 1 94 ? -12.906 -4.655 10.026 1.00 96.56 94 SER A CA 1
ATOM 691 C C . SER A 1 94 ? -13.625 -3.786 11.065 1.00 96.56 94 SER A C 1
ATOM 693 O O . SER A 1 94 ? -14.342 -4.299 11.923 1.00 96.56 94 SER A O 1
ATOM 695 N N . GLN A 1 95 ? -13.496 -2.460 10.971 1.00 95.56 95 GLN A N 1
ATOM 696 C CA . GLN A 1 95 ? -14.200 -1.522 11.849 1.00 95.56 95 GLN A CA 1
ATOM 697 C C . GLN A 1 95 ? -15.723 -1.554 11.639 1.00 95.56 95 GLN A C 1
ATOM 699 O O . GLN A 1 95 ? -16.463 -1.491 12.621 1.00 95.56 95 GLN A O 1
ATOM 704 N N . GLU A 1 96 ? -16.197 -1.677 10.397 1.00 97.12 96 GLU A N 1
ATOM 705 C CA . GLU A 1 96 ? -17.623 -1.865 10.082 1.00 97.12 96 GLU A CA 1
ATOM 706 C C . GLU A 1 96 ? -18.142 -3.183 10.651 1.00 97.12 96 GLU A C 1
ATOM 708 O O . GLU A 1 96 ? -19.144 -3.187 11.364 1.00 97.12 96 GLU A O 1
ATOM 713 N N . LYS A 1 97 ? -17.403 -4.277 10.444 1.00 96.12 97 LYS A N 1
ATOM 714 C CA . LYS A 1 97 ? -17.756 -5.590 10.984 1.00 96.12 97 LYS A CA 1
ATOM 715 C C . LYS A 1 97 ? -17.863 -5.575 12.506 1.00 96.12 97 LYS A C 1
ATOM 717 O O . LYS A 1 97 ? -18.836 -6.079 13.053 1.00 96.12 97 LYS A O 1
ATOM 722 N N . VAL A 1 98 ? -16.900 -4.957 13.190 1.00 94.25 98 VAL A N 1
ATOM 723 C CA . VAL A 1 98 ? -16.958 -4.797 14.648 1.00 94.25 98 VAL A CA 1
ATOM 724 C C . VAL A 1 98 ? -18.216 -4.025 15.047 1.00 94.25 98 VAL A C 1
ATOM 726 O O . VAL A 1 98 ? -18.919 -4.457 15.955 1.00 94.25 98 VAL A O 1
ATOM 729 N N . ALA A 1 99 ? -18.552 -2.929 14.357 1.00 94.25 99 ALA A N 1
ATOM 730 C CA . ALA A 1 99 ? -19.777 -2.179 14.637 1.00 94.25 99 ALA A CA 1
ATOM 731 C C . ALA A 1 99 ? -21.045 -3.035 14.510 1.00 94.25 99 ALA A C 1
ATOM 733 O O . ALA A 1 99 ? -21.947 -2.918 15.342 1.00 94.25 99 ALA A O 1
ATOM 734 N N . ASP A 1 100 ? -21.112 -3.878 13.482 1.00 95.62 100 ASP A N 1
ATOM 735 C CA . ASP A 1 100 ? -22.244 -4.769 13.241 1.00 95.62 100 ASP A CA 1
ATOM 736 C C . ASP A 1 100 ? -22.326 -5.872 14.302 1.00 95.62 100 ASP A C 1
ATOM 738 O O . ASP A 1 100 ? -23.400 -6.101 14.856 1.00 95.62 100 ASP A O 1
ATOM 742 N N . ASP A 1 101 ? -21.196 -6.480 14.675 1.00 93.94 101 ASP A N 1
ATOM 743 C CA . ASP A 1 101 ? -21.130 -7.474 15.751 1.00 93.94 101 ASP A CA 1
ATOM 744 C C . ASP A 1 101 ? -21.630 -6.882 17.081 1.00 93.94 101 ASP A C 1
ATOM 746 O O . ASP A 1 101 ? -22.448 -7.486 17.776 1.00 93.94 101 ASP A O 1
ATOM 750 N N . ILE A 1 102 ? -21.205 -5.661 17.419 1.00 90.94 102 ILE A N 1
ATOM 751 C CA . ILE A 1 102 ? -21.648 -4.967 18.637 1.00 90.94 102 ILE A CA 1
ATOM 752 C C . ILE A 1 102 ? -23.147 -4.666 18.580 1.00 90.94 102 ILE A C 1
ATOM 754 O O . ILE A 1 102 ? -23.854 -4.894 19.563 1.00 90.94 102 ILE A O 1
ATOM 758 N N . GLN A 1 103 ? -23.637 -4.149 17.450 1.00 91.38 103 GLN A N 1
ATOM 759 C CA . GLN A 1 103 ? -25.056 -3.851 17.260 1.00 91.38 103 GLN A CA 1
ATOM 760 C C . GLN A 1 103 ? -25.904 -5.113 17.463 1.00 91.38 103 GLN A C 1
ATOM 762 O O . GLN A 1 103 ? -26.868 -5.078 18.228 1.00 91.38 103 GLN A O 1
ATOM 767 N N . ASN A 1 104 ? -25.496 -6.231 16.860 1.00 91.75 104 ASN A N 1
ATOM 768 C CA . ASN A 1 104 ? -26.170 -7.518 17.004 1.00 91.75 104 ASN A CA 1
ATOM 769 C C . ASN A 1 104 ? -26.203 -7.966 18.472 1.00 91.75 104 ASN A C 1
ATOM 771 O O . ASN A 1 104 ? -27.270 -8.287 18.988 1.00 91.75 104 ASN A O 1
ATOM 775 N N . ILE A 1 105 ? -25.075 -7.902 19.191 1.00 89.75 105 ILE A N 1
ATOM 776 C CA . ILE A 1 105 ? -25.013 -8.254 20.623 1.00 89.75 105 ILE A CA 1
ATOM 777 C C . ILE A 1 105 ? -25.969 -7.384 21.457 1.00 89.75 105 ILE A C 1
ATOM 779 O O . ILE A 1 105 ? -26.641 -7.882 22.364 1.00 89.75 105 ILE A O 1
ATOM 783 N N . LEU A 1 106 ? -26.045 -6.079 21.178 1.00 86.31 106 LEU A N 1
ATOM 784 C CA . LEU A 1 106 ? -26.950 -5.165 21.883 1.00 86.31 106 LEU A CA 1
ATOM 785 C C . LEU A 1 106 ? -28.425 -5.487 21.594 1.00 86.31 106 LEU A C 1
ATOM 787 O O . LEU A 1 106 ? -29.244 -5.490 22.515 1.00 86.31 106 LEU A O 1
ATOM 791 N N . GLU A 1 107 ? -28.766 -5.799 20.346 1.00 87.62 107 GLU A N 1
ATOM 792 C CA . GLU A 1 107 ? -30.120 -6.186 19.937 1.00 87.62 107 GLU A CA 1
ATOM 793 C C . GLU A 1 107 ? -30.555 -7.526 20.538 1.00 87.62 107 GLU A C 1
ATOM 795 O O . GLU A 1 107 ? -31.679 -7.640 21.027 1.00 87.62 107 GLU A O 1
ATOM 800 N N . GLU A 1 108 ? -29.670 -8.523 20.574 1.00 88.88 108 GLU A N 1
ATOM 801 C CA . GLU A 1 108 ? -29.941 -9.817 21.207 1.00 88.88 108 GLU A CA 1
ATOM 802 C C . GLU A 1 108 ? -30.188 -9.675 22.708 1.00 88.88 108 GLU A C 1
ATOM 804 O O . GLU A 1 108 ? -31.155 -10.234 23.232 1.00 88.88 108 GLU A O 1
ATOM 809 N N . ARG A 1 109 ? -29.364 -8.875 23.396 1.00 83.06 109 ARG A N 1
ATOM 810 C CA . ARG A 1 109 ? -29.553 -8.568 24.821 1.00 83.06 109 ARG A CA 1
ATOM 811 C C . ARG A 1 109 ? -30.870 -7.841 25.077 1.00 83.06 109 ARG A C 1
ATOM 813 O O . ARG A 1 109 ? -31.556 -8.153 26.050 1.00 83.06 109 ARG A O 1
ATOM 820 N N . ASN A 1 110 ? -31.241 -6.901 24.210 1.00 81.62 110 ASN A N 1
ATOM 821 C CA . ASN A 1 110 ? -32.521 -6.204 24.307 1.00 81.62 110 ASN A CA 1
ATOM 822 C C . ASN A 1 110 ? -33.694 -7.167 24.088 1.00 81.62 110 ASN A C 1
ATOM 824 O O . ASN A 1 110 ? -34.624 -7.168 24.889 1.00 81.62 110 ASN A O 1
ATOM 828 N N . ARG A 1 111 ? -33.629 -8.026 23.061 1.00 83.31 111 ARG A N 1
ATOM 829 C CA . ARG A 1 111 ? -34.649 -9.044 22.758 1.00 83.31 111 ARG A CA 1
ATOM 830 C C . ARG A 1 111 ? -34.868 -9.995 23.934 1.00 83.31 111 ARG A C 1
ATOM 832 O O . ARG A 1 111 ? -36.001 -10.151 24.377 1.00 83.31 111 ARG A O 1
ATOM 839 N N . GLN A 1 112 ? -33.794 -10.551 24.496 1.00 83.62 112 GLN A N 1
ATOM 840 C CA . GLN A 1 112 ? -33.871 -11.407 25.686 1.00 83.62 112 GLN A CA 1
ATOM 841 C C . GLN A 1 112 ? -34.496 -10.665 26.878 1.00 83.62 112 GLN A C 1
ATOM 843 O O . GLN A 1 112 ? -35.297 -11.234 27.612 1.00 83.62 112 GLN A O 1
ATOM 848 N N . GLY A 1 113 ? -34.199 -9.374 27.050 1.00 78.56 113 GLY A N 1
ATOM 849 C CA . GLY A 1 113 ? -34.798 -8.551 28.104 1.00 78.56 113 GLY A CA 1
ATOM 850 C C . GLY A 1 113 ? -36.320 -8.370 28.003 1.00 78.56 113 GLY A C 1
ATOM 851 O O . GLY A 1 113 ? -36.948 -8.070 29.021 1.00 78.56 113 GLY A O 1
ATOM 852 N N . PHE A 1 114 ? -36.914 -8.557 26.819 1.00 76.88 114 PHE A N 1
ATOM 853 C CA . PHE A 1 114 ? -38.367 -8.530 26.616 1.00 76.88 114 PHE A CA 1
ATOM 854 C C . PHE A 1 114 ? -39.029 -9.901 26.788 1.00 76.88 114 PHE A C 1
ATOM 856 O O . PHE A 1 114 ? -40.204 -9.946 27.125 1.00 76.88 114 PHE A O 1
ATOM 863 N N . GLU A 1 115 ? -38.303 -11.006 26.598 1.00 73.50 115 GLU A N 1
ATOM 864 C CA . GLU A 1 115 ? -38.846 -12.364 26.778 1.00 73.50 115 GLU A CA 1
ATOM 865 C C . GLU A 1 115 ? -38.983 -12.769 28.261 1.00 73.50 115 GLU A C 1
ATOM 867 O O . GLU A 1 115 ? -39.740 -13.681 28.582 1.00 73.50 115 GLU A O 1
ATOM 872 N N . TYR A 1 116 ? -38.289 -12.076 29.175 1.00 60.94 116 TYR A N 1
ATOM 873 C CA . TYR A 1 116 ? -38.330 -12.325 30.626 1.00 60.94 116 TYR A CA 1
ATOM 874 C C . TYR A 1 116 ? -39.142 -11.287 31.432 1.00 60.94 116 TYR A C 1
ATOM 876 O O . TYR A 1 116 ? -38.965 -11.183 32.649 1.00 60.94 116 TYR A O 1
ATOM 884 N N . LYS A 1 117 ? -40.024 -10.517 30.784 1.00 51.00 117 LYS A N 1
ATOM 885 C CA . LYS A 1 117 ? -40.985 -9.609 31.438 1.00 51.00 117 LYS A CA 1
ATOM 886 C C . LYS A 1 117 ? -42.410 -9.925 31.016 1.00 51.00 117 LYS A C 1
ATOM 888 O O . LYS A 1 117 ? -43.293 -9.769 31.886 1.00 51.00 117 LYS A O 1
#

Sequence (117 aa):
MADEKFEVDPAAFRRAAGKTRTVGTRVAKVWSNLETAITGRGAPWGDDKLGKQFTDGADGQPGYNASKKNMHDFAVGEGGNEGMAGTFDGLADSQEKVADDIQNILEERNRQGFEYK

Foldseek 3Di:
DPPPPPPDALVVLLVVLVVLLVVLVVLVVVLVVVVVVVVVVPQPLDDDPRSCCQAQNPPPDGHPVVVNVVSCCQRQRPPRCHHSSVVSNVVSVVSNVVSVVVVVVVVVVVVVVVVVD

pLDDT: mean 89.14, std 12.77, range [35.97, 97.69]

Solvent-accessible surface area (backbone atoms only — not comparable to full-atom values): 6196 Å² total; per-residue (Å²): 132,83,80,77,77,75,82,78,52,39,68,57,32,42,54,47,14,57,52,37,30,50,51,12,53,48,44,40,49,53,51,53,52,52,51,53,62,45,62,78,62,62,74,88,65,54,89,50,73,65,22,44,33,50,38,66,23,54,98,92,41,76,10,51,54,52,52,52,49,53,51,44,39,50,36,24,23,75,94,55,67,26,37,49,15,14,51,26,38,56,51,13,53,50,29,40,50,50,16,51,53,51,48,50,54,54,50,52,54,53,53,54,61,59,77,78,109

Nearest PDB structures (foldseek):
  7o3z-assembly1_F  TM=3.442E-01  e=8.774E+00  Synechocystis sp. PCC 6803 substr. Kazusa

Radius of gyration: 24.02 Å; Cα contacts (8 Å, |Δi|>4): 106; chains: 1; bounding box: 66×26×67 Å

Mean predicted aligned error: 7.05 Å

Secondary structure (DSSP, 8-state):
---------HHHHHHHHHHHHHHHHHHHHHHHHHHHHHHTT--TT-SSHHHHHHHHEETTEE-HHHHHHHHHHHHT-GGGSSHHHHHHHHHHHHHHHHHHHHHHHHHHHHHHHHHT-

Organism: Nocardia brasiliensis (strain ATCC 700358 / HUJEG-1) (NCBI:txid1133849)